Protein AF-A0A2Z3LAQ1-F1 (afdb_monomer_lite)

pLDDT: mean 82.02, std 12.08, range [29.17, 94.56]

Radius of gyration: 16.01 Å; chains: 1; bounding box: 35×38×46 Å

Structure (mmCIF, N/CA/C/O backbone):
data_AF-A0A2Z3LAQ1-F1
#
_entry.id   AF-A0A2Z3LAQ1-F1
#
loop_
_atom_site.group_PDB
_atom_site.id
_atom_site.type_symbol
_atom_site.label_atom_id
_atom_site.label_alt_id
_atom_site.label_comp_id
_atom_site.label_asym_id
_atom_site.label_entity_id
_atom_site.label_seq_id
_atom_site.pdbx_PDB_ins_code
_atom_site.Cartn_x
_atom_site.Cartn_y
_atom_site.Cartn_z
_atom_site.occupancy
_atom_site.B_iso_or_equiv
_atom_site.auth_seq_id
_atom_site.auth_comp_id
_atom_site.auth_asym_id
_atom_site.auth_atom_id
_atom_site.pdbx_PDB_model_num
ATOM 1 N N . MET A 1 1 ? -3.540 -11.708 -22.665 1.00 59.22 1 MET A N 1
ATOM 2 C CA . MET A 1 1 ? -2.184 -11.134 -22.476 1.00 59.22 1 MET A CA 1
ATOM 3 C C . MET A 1 1 ? -1.081 -12.199 -22.355 1.00 59.22 1 MET A C 1
ATOM 5 O O . MET A 1 1 ? 0.005 -11.948 -22.848 1.00 59.22 1 MET A O 1
ATOM 9 N N . LEU A 1 2 ? -1.331 -13.393 -21.790 1.00 70.56 2 LEU A N 1
ATOM 10 C CA . LEU A 1 2 ? -0.332 -14.487 -21.727 1.00 70.56 2 LEU A CA 1
ATOM 11 C C . LEU A 1 2 ? -0.271 -15.371 -22.988 1.00 70.56 2 LEU A C 1
ATOM 13 O O . LEU A 1 2 ? 0.769 -15.941 -23.303 1.00 70.56 2 LEU A O 1
ATOM 17 N N . GLN A 1 3 ? -1.357 -15.439 -23.763 1.00 71.00 3 GLN A N 1
ATOM 18 C CA . GLN A 1 3 ? -1.390 -16.192 -25.025 1.00 71.00 3 GLN A CA 1
ATOM 19 C C . GLN A 1 3 ? -0.414 -15.646 -26.080 1.00 71.00 3 GLN A C 1
ATOM 21 O O . GLN A 1 3 ? 0.126 -16.420 -26.862 1.00 71.00 3 GLN A O 1
ATOM 26 N N . SER A 1 4 ? -0.118 -14.339 -26.076 1.00 79.81 4 SER A N 1
ATOM 27 C CA . SER A 1 4 ? 0.913 -13.756 -26.951 1.00 79.81 4 SER A CA 1
ATOM 28 C C . SER A 1 4 ? 2.334 -14.197 -26.581 1.00 79.81 4 SER A C 1
ATOM 30 O O . SER A 1 4 ? 3.253 -14.040 -27.379 1.00 79.81 4 SER A O 1
ATOM 32 N N . TRP A 1 5 ? 2.505 -14.791 -25.399 1.00 80.62 5 TRP A N 1
ATOM 33 C CA . TRP A 1 5 ? 3.737 -15.424 -24.933 1.00 80.62 5 TRP A CA 1
ATOM 34 C C . TRP A 1 5 ? 3.700 -16.948 -25.140 1.00 80.62 5 TRP A C 1
ATOM 36 O O . TRP A 1 5 ? 4.580 -17.652 -24.658 1.00 80.62 5 TRP A O 1
ATOM 46 N N . HIS A 1 6 ? 2.698 -17.460 -25.869 1.00 84.12 6 HIS A N 1
ATOM 47 C CA . HIS A 1 6 ? 2.484 -18.884 -26.161 1.00 84.12 6 HIS A CA 1
ATOM 48 C C . HIS A 1 6 ? 2.323 -19.770 -24.915 1.00 84.12 6 HIS A C 1
ATOM 50 O O . HIS A 1 6 ? 2.555 -20.978 -24.966 1.00 84.12 6 HIS A O 1
ATOM 56 N N . LEU A 1 7 ? 1.890 -19.185 -23.796 1.00 80.75 7 LEU A N 1
ATOM 57 C CA . LEU A 1 7 ? 1.583 -19.922 -22.575 1.00 80.75 7 LEU A CA 1
ATOM 58 C C . LEU A 1 7 ? 0.147 -20.457 -22.633 1.00 80.75 7 LEU A C 1
ATOM 60 O O . LEU A 1 7 ? -0.808 -19.694 -22.793 1.00 80.75 7 LEU A O 1
ATOM 64 N N . ALA A 1 8 ? -0.004 -21.775 -22.483 1.00 83.88 8 ALA A N 1
ATOM 65 C CA . ALA A 1 8 ? -1.293 -22.462 -22.435 1.00 83.88 8 ALA A CA 1
ATOM 66 C C . ALA A 1 8 ? -1.890 -22.408 -21.017 1.00 83.88 8 ALA A C 1
ATOM 68 O O . ALA A 1 8 ? -1.972 -23.420 -20.326 1.00 83.88 8 ALA A O 1
ATOM 69 N N . VAL A 1 9 ? -2.261 -21.203 -20.580 1.00 81.50 9 VAL A N 1
ATOM 70 C CA . VAL A 1 9 ? -2.845 -20.932 -19.257 1.00 81.50 9 VAL A CA 1
ATOM 71 C C . VAL A 1 9 ? -4.185 -20.226 -19.455 1.00 81.50 9 VAL A C 1
ATOM 73 O O . VAL A 1 9 ? -4.278 -19.299 -20.266 1.00 81.50 9 VAL A O 1
ATOM 76 N N . ASN A 1 10 ? -5.224 -20.679 -18.756 1.00 81.81 10 ASN A N 1
ATOM 77 C CA . ASN A 1 10 ? -6.537 -20.031 -18.737 1.00 81.81 10 ASN A CA 1
ATOM 78 C C . ASN A 1 10 ? -6.646 -19.034 -17.565 1.00 81.81 10 ASN A C 1
ATOM 80 O O . ASN A 1 10 ? -5.800 -19.018 -16.676 1.00 81.81 10 ASN A O 1
ATOM 84 N N . GLU A 1 11 ? -7.669 -18.179 -17.565 1.00 76.06 11 GLU A N 1
ATOM 85 C CA . GLU A 1 11 ? -7.833 -17.146 -16.527 1.00 76.06 11 GLU A CA 1
ATOM 86 C C . GLU A 1 11 ? -8.037 -17.727 -15.120 1.00 76.06 11 GLU A C 1
ATOM 88 O O . GLU A 1 11 ? -7.520 -17.175 -14.154 1.00 76.06 11 GLU A O 1
ATOM 93 N N . GLU A 1 12 ? -8.699 -18.881 -15.002 1.00 79.25 12 GLU A N 1
ATOM 94 C CA . GLU A 1 12 ? -8.941 -19.571 -13.725 1.00 79.25 12 GLU A CA 1
ATOM 95 C C . GLU A 1 12 ? -7.648 -20.070 -13.061 1.00 79.25 12 GLU A C 1
ATOM 97 O O . GLU A 1 12 ? -7.594 -20.269 -11.849 1.00 79.25 12 GLU A O 1
ATOM 102 N N . GLN A 1 13 ? -6.590 -20.266 -13.849 1.00 79.81 13 GLN A N 1
ATOM 103 C CA . GLN A 1 13 ? -5.271 -20.685 -13.378 1.00 79.81 13 GLN A CA 1
ATOM 104 C C . GLN A 1 13 ? -4.387 -19.507 -12.945 1.00 79.81 13 GLN A C 1
ATOM 106 O O . GLN A 1 13 ? -3.284 -19.726 -12.441 1.00 79.81 13 GLN A O 1
ATOM 111 N N . ILE A 1 14 ? -4.837 -18.263 -13.134 1.00 77.88 14 ILE A N 1
ATOM 112 C CA . ILE A 1 14 ? -4.074 -17.059 -12.800 1.00 77.88 14 ILE A CA 1
ATOM 113 C C . ILE A 1 14 ? -4.570 -16.515 -11.463 1.00 77.88 14 ILE A C 1
ATOM 115 O O . ILE A 1 14 ? -5.594 -15.840 -11.379 1.00 77.88 14 ILE A O 1
ATOM 119 N N . ILE A 1 15 ? -3.799 -16.758 -10.406 1.00 79.06 15 ILE A N 1
ATOM 120 C CA . ILE A 1 15 ? -4.035 -16.139 -9.100 1.00 79.06 15 ILE A CA 1
ATOM 121 C C . ILE A 1 15 ? -3.155 -14.897 -8.999 1.00 79.06 15 ILE A C 1
ATOM 123 O O . ILE A 1 15 ? -1.930 -14.985 -9.063 1.00 79.06 15 ILE A O 1
ATOM 127 N N . THR A 1 16 ? -3.779 -13.733 -8.828 1.00 77.06 16 THR A N 1
ATOM 128 C CA . THR A 1 16 ? -3.071 -12.458 -8.678 1.00 77.06 16 THR A CA 1
ATOM 129 C C . THR A 1 16 ? -3.181 -11.949 -7.249 1.00 77.06 16 THR A C 1
ATOM 131 O O . THR A 1 16 ? -4.110 -12.278 -6.511 1.00 77.06 16 THR A O 1
ATOM 134 N N . ALA A 1 17 ? -2.266 -11.073 -6.848 1.00 77.56 17 ALA A N 1
ATOM 135 C CA . ALA A 1 17 ? -2.414 -10.385 -5.573 1.00 77.56 17 ALA A CA 1
ATOM 136 C C . ALA A 1 17 ? -3.687 -9.523 -5.526 1.00 77.56 17 ALA A C 1
ATOM 138 O O . ALA A 1 17 ? -4.295 -9.394 -4.469 1.00 77.56 17 ALA A O 1
ATOM 139 N N . GLY A 1 18 ? -4.142 -8.997 -6.670 1.00 76.81 18 GLY A N 1
ATOM 140 C CA . GLY A 1 18 ? -5.422 -8.295 -6.776 1.00 76.81 18 GLY A CA 1
ATOM 141 C C . GLY A 1 18 ? -6.616 -9.195 -6.444 1.00 76.81 18 GLY A C 1
ATOM 142 O O . GLY A 1 18 ? -7.463 -8.804 -5.643 1.00 76.81 18 GLY A O 1
ATOM 143 N N . SER A 1 19 ? -6.654 -10.424 -6.976 1.00 77.75 19 SER A N 1
ATOM 144 C CA . SER A 1 19 ? -7.738 -11.376 -6.687 1.00 77.75 19 SER A CA 1
ATOM 145 C C . SER A 1 19 ? -7.716 -11.850 -5.232 1.00 77.75 19 SER A C 1
ATOM 147 O O . SER A 1 19 ? -8.768 -11.976 -4.606 1.00 77.75 19 SER A O 1
ATOM 149 N N . VAL A 1 20 ? -6.526 -12.052 -4.656 1.00 82.31 20 VAL A N 1
ATOM 150 C CA . VAL A 1 20 ? -6.385 -12.354 -3.222 1.00 82.31 20 VAL A CA 1
ATOM 151 C C . VAL A 1 20 ? -6.845 -11.167 -2.370 1.00 82.31 20 VAL A C 1
ATOM 153 O O . VAL A 1 20 ? -7.591 -11.364 -1.410 1.00 82.31 20 VAL A O 1
ATOM 156 N N . ALA A 1 21 ? -6.476 -9.935 -2.737 1.00 82.12 21 ALA A N 1
ATOM 157 C CA . ALA A 1 21 ? -6.895 -8.736 -2.020 1.00 82.12 21 ALA A CA 1
ATOM 158 C C . ALA A 1 21 ? -8.419 -8.572 -2.022 1.00 82.12 21 ALA A C 1
ATOM 160 O O . ALA A 1 21 ? -9.018 -8.371 -0.966 1.00 82.12 21 ALA A O 1
ATOM 161 N N . 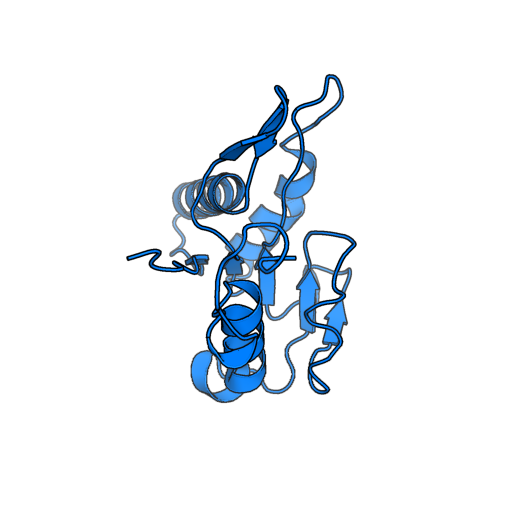ALA A 1 22 ? -9.050 -8.731 -3.188 1.00 80.75 22 ALA A N 1
ATOM 162 C CA . ALA A 1 22 ? -10.501 -8.694 -3.331 1.00 80.75 22 ALA A CA 1
ATOM 163 C C . ALA A 1 22 ? -11.182 -9.759 -2.455 1.00 80.75 22 ALA A C 1
ATOM 165 O O . ALA A 1 22 ? -12.122 -9.450 -1.723 1.00 80.75 22 ALA A O 1
ATOM 166 N N . HIS A 1 23 ? -10.663 -10.992 -2.443 1.00 83.50 23 HIS A N 1
ATOM 167 C CA . HIS A 1 23 ? -11.183 -12.055 -1.583 1.00 83.50 23 HIS A CA 1
ATOM 168 C C . HIS A 1 23 ? -11.066 -11.711 -0.089 1.00 83.50 23 HIS A C 1
ATOM 170 O O . HIS A 1 23 ? -11.994 -11.968 0.680 1.00 83.50 23 HIS A O 1
ATOM 176 N N . MET A 1 24 ? -9.953 -11.114 0.346 1.00 85.88 24 MET A N 1
ATOM 177 C CA . MET A 1 24 ? -9.788 -10.676 1.737 1.00 85.88 24 MET A CA 1
ATOM 178 C C . MET A 1 24 ? -10.750 -9.546 2.106 1.00 85.88 24 MET A C 1
ATOM 180 O O . MET A 1 24 ? -11.321 -9.566 3.192 1.00 85.88 24 MET A O 1
ATOM 184 N N . ILE A 1 25 ? -10.979 -8.601 1.194 1.00 84.94 25 ILE A N 1
ATOM 185 C CA . ILE A 1 25 ? -11.935 -7.507 1.378 1.00 84.94 25 ILE A CA 1
ATOM 186 C C . ILE A 1 25 ? -13.365 -8.044 1.514 1.00 84.94 25 ILE A C 1
ATOM 188 O O . ILE A 1 25 ? -14.063 -7.670 2.448 1.00 84.94 25 ILE A O 1
ATOM 192 N N . VAL A 1 26 ? -13.794 -8.965 0.645 1.00 84.88 26 VAL A N 1
ATOM 193 C CA . VAL A 1 26 ? -15.125 -9.597 0.748 1.00 84.88 26 VAL A CA 1
ATOM 194 C C . VAL A 1 26 ? -15.280 -10.358 2.073 1.00 84.88 26 VAL A C 1
ATOM 196 O O . VAL A 1 26 ? -16.358 -10.380 2.665 1.00 84.88 26 VAL A O 1
ATOM 199 N N . ASN A 1 27 ? -14.192 -10.936 2.589 1.00 86.19 27 ASN A N 1
ATOM 200 C CA . ASN A 1 27 ? -14.163 -11.642 3.871 1.00 86.19 27 ASN A CA 1
ATOM 201 C C . ASN A 1 27 ? -13.792 -10.753 5.072 1.00 86.19 27 ASN A C 1
ATOM 203 O O . ASN A 1 27 ? -13.539 -11.276 6.162 1.00 86.19 27 ASN A O 1
ATOM 207 N N . SER A 1 28 ? -13.791 -9.425 4.924 1.00 86.25 28 SER A N 1
ATOM 208 C CA . SER A 1 28 ? -13.362 -8.489 5.973 1.00 86.25 28 SER A CA 1
ATOM 209 C C . SER A 1 28 ? -14.145 -8.639 7.277 1.00 86.25 28 SER A C 1
ATOM 211 O O . SER A 1 28 ? -13.594 -8.427 8.354 1.00 86.25 28 SER A O 1
ATOM 213 N N . ALA A 1 29 ? -15.417 -9.043 7.208 1.00 85.75 29 ALA A N 1
ATOM 214 C CA . ALA A 1 29 ? -16.234 -9.278 8.395 1.00 85.75 29 ALA A CA 1
ATOM 215 C C . ALA A 1 29 ? -15.669 -10.419 9.257 1.00 85.75 29 ALA A C 1
ATOM 217 O O . ALA A 1 29 ? -15.660 -10.317 10.479 1.00 85.75 29 ALA A O 1
ATOM 218 N N . ASN A 1 30 ? -15.151 -11.473 8.623 1.00 85.75 30 ASN A N 1
ATOM 219 C CA . ASN A 1 30 ? -14.557 -12.617 9.312 1.00 85.75 30 ASN A CA 1
ATOM 220 C C . ASN A 1 30 ? -13.108 -12.342 9.732 1.00 85.75 30 ASN A C 1
ATOM 222 O O . ASN A 1 30 ? -12.686 -12.783 10.795 1.00 85.75 30 ASN A O 1
ATOM 226 N N . LEU A 1 31 ? -12.347 -11.624 8.899 1.00 82.75 31 LEU A N 1
ATOM 227 C CA . LEU A 1 31 ? -10.925 -11.358 9.136 1.00 82.75 31 LEU A CA 1
ATOM 228 C C . LEU A 1 31 ? -10.691 -10.220 10.137 1.00 82.75 31 LEU A C 1
ATOM 230 O O . LEU A 1 31 ? -9.778 -10.294 10.955 1.00 82.75 31 LEU A O 1
ATOM 234 N N . TRP A 1 32 ? -11.514 -9.174 10.068 1.00 82.00 32 TRP A N 1
ATOM 235 C CA . TRP A 1 32 ? -11.305 -7.914 10.787 1.00 82.00 32 TRP A CA 1
ATOM 236 C C . TRP A 1 32 ? -12.551 -7.407 11.523 1.00 82.00 32 TRP A C 1
ATOM 238 O O . TRP A 1 32 ? -12.500 -6.348 12.141 1.00 82.00 32 TRP A O 1
ATOM 248 N N . GLY A 1 33 ? -13.679 -8.124 11.476 1.00 83.81 33 GLY A N 1
ATOM 249 C CA . GLY A 1 33 ? -14.917 -7.696 12.137 1.00 83.81 33 GLY A CA 1
ATOM 250 C C . GLY A 1 33 ? -15.634 -6.526 11.453 1.00 83.81 33 GLY A C 1
ATOM 251 O O . GLY A 1 33 ? -16.589 -5.992 12.013 1.00 83.81 33 GLY A O 1
ATOM 252 N N . VAL A 1 34 ? -15.207 -6.123 10.250 1.00 82.88 34 VAL A N 1
ATOM 253 C CA . VAL A 1 34 ? -15.777 -4.983 9.514 1.00 82.88 34 VAL A CA 1
ATOM 254 C C . VAL A 1 34 ? -16.656 -5.484 8.378 1.00 82.88 34 VAL A C 1
ATOM 256 O O . VAL A 1 34 ? -16.170 -6.100 7.431 1.00 82.88 34 VAL A O 1
ATOM 259 N N . ARG A 1 35 ? -17.961 -5.211 8.451 1.00 79.81 35 ARG A N 1
ATOM 260 C CA . ARG A 1 35 ? -18.918 -5.548 7.391 1.00 79.81 35 ARG A CA 1
ATOM 261 C C . ARG A 1 35 ? -19.067 -4.349 6.453 1.00 79.81 35 ARG A C 1
ATOM 263 O O . ARG A 1 35 ? -19.552 -3.315 6.896 1.00 79.81 35 ARG A O 1
ATOM 270 N N . TYR A 1 36 ? -18.682 -4.524 5.187 1.00 83.25 36 TYR A N 1
ATOM 271 C CA . TYR A 1 36 ? -18.604 -3.467 4.166 1.00 83.25 36 TYR A CA 1
ATOM 272 C C . TYR A 1 36 ? -17.574 -2.381 4.537 1.00 83.25 36 TYR A C 1
ATOM 274 O O . TYR A 1 36 ? -17.946 -1.314 5.019 1.00 83.25 36 TYR A O 1
ATOM 282 N N . PRO A 1 37 ? -16.269 -2.651 4.377 1.00 87.44 37 PRO A N 1
ATOM 283 C CA . PRO A 1 37 ? -15.231 -1.708 4.772 1.00 87.44 37 PRO A CA 1
ATOM 284 C C . PRO A 1 37 ? -15.198 -0.492 3.837 1.00 87.44 37 PRO A C 1
ATOM 286 O O . PRO A 1 37 ? -15.276 -0.641 2.615 1.00 87.44 37 PRO A O 1
ATOM 289 N N . PHE A 1 38 ? -15.012 0.704 4.401 1.00 90.62 38 PHE A N 1
ATOM 290 C CA . PHE A 1 38 ? -14.563 1.870 3.643 1.00 90.62 38 PHE A CA 1
ATOM 291 C C . PHE A 1 38 ? -13.069 1.741 3.350 1.00 90.62 38 PHE A C 1
ATOM 293 O O . PHE A 1 38 ? -12.230 1.781 4.250 1.00 90.62 38 PHE A O 1
ATOM 300 N N . ILE A 1 39 ? -12.724 1.609 2.079 1.00 89.69 39 ILE A N 1
ATOM 301 C CA . ILE A 1 39 ? -11.361 1.381 1.619 1.00 89.69 39 ILE A CA 1
ATOM 302 C C . ILE A 1 39 ? -10.777 2.691 1.124 1.00 89.69 39 ILE A C 1
ATOM 304 O O . ILE A 1 39 ? -11.275 3.290 0.169 1.00 89.69 39 ILE A O 1
ATOM 308 N N . TYR A 1 40 ? -9.693 3.119 1.761 1.00 91.12 40 TYR A N 1
ATOM 309 C CA . TYR A 1 40 ? -8.816 4.108 1.163 1.00 91.12 40 TYR A CA 1
ATOM 310 C C . TYR A 1 40 ? -7.900 3.397 0.181 1.00 91.12 40 TYR A C 1
ATOM 312 O O . TYR A 1 40 ? -7.129 2.522 0.576 1.00 91.12 40 TYR A O 1
ATOM 320 N N . HIS A 1 41 ? -7.982 3.757 -1.092 1.00 87.38 41 HIS A N 1
ATOM 321 C CA . HIS A 1 41 ? -7.125 3.191 -2.123 1.00 87.38 41 HIS A CA 1
ATOM 322 C C . HIS A 1 41 ? -6.064 4.205 -2.524 1.00 87.38 41 HIS A C 1
ATOM 324 O O . HIS A 1 41 ? -6.365 5.336 -2.897 1.00 87.38 41 HIS A O 1
ATOM 330 N N . LEU A 1 42 ? -4.806 3.797 -2.403 1.00 78.62 42 LEU A N 1
ATOM 331 C CA . LEU A 1 42 ? -3.668 4.619 -2.779 1.00 78.62 42 LEU A CA 1
ATOM 332 C C . LEU A 1 42 ? -3.344 4.353 -4.266 1.00 78.62 42 LEU A C 1
ATOM 334 O O . LEU A 1 42 ? -2.376 3.647 -4.522 1.00 78.62 42 LEU A O 1
ATOM 338 N N . LEU A 1 43 ? -4.202 4.815 -5.201 1.00 69.44 43 LEU A N 1
ATOM 339 C CA . LEU A 1 43 ? -4.003 5.059 -6.659 1.00 69.44 43 LEU A CA 1
ATOM 340 C C . LEU A 1 43 ? -5.358 5.293 -7.387 1.00 69.44 43 LEU A C 1
ATOM 342 O O . LEU A 1 43 ? -6.413 5.145 -6.786 1.00 69.44 43 LEU A O 1
ATOM 346 N N . GLU A 1 44 ? -5.340 5.679 -8.675 1.00 53.25 44 GLU A N 1
ATOM 347 C CA . GLU A 1 44 ? -6.551 5.962 -9.483 1.00 53.25 44 GLU A CA 1
ATOM 348 C C . GLU A 1 44 ? -7.146 4.742 -10.220 1.00 53.25 44 GLU A C 1
ATOM 350 O O . GLU A 1 44 ? -8.326 4.770 -10.569 1.00 53.25 44 GLU A O 1
ATOM 355 N N . ASP A 1 45 ? -6.383 3.665 -10.457 1.00 57.88 45 ASP A N 1
ATOM 356 C CA . ASP A 1 45 ? -6.870 2.523 -11.249 1.00 57.88 45 ASP A CA 1
ATOM 357 C C . ASP A 1 45 ? -7.343 1.359 -10.355 1.00 57.88 45 ASP A C 1
ATOM 359 O O . ASP A 1 45 ? -6.559 0.559 -9.840 1.00 57.88 45 ASP A O 1
ATOM 363 N N . ILE A 1 46 ? -8.659 1.313 -10.143 1.00 58.19 46 ILE A N 1
ATOM 364 C CA . ILE A 1 46 ? -9.398 0.352 -9.302 1.00 58.19 46 ILE A CA 1
ATOM 365 C C . ILE A 1 46 ? -10.128 -0.716 -10.117 1.00 58.19 46 ILE A C 1
ATOM 367 O O . ILE A 1 46 ? -10.941 -1.453 -9.558 1.00 58.19 46 ILE A O 1
ATOM 371 N N . ASN A 1 47 ? -9.898 -0.796 -11.430 1.00 57.28 47 ASN A N 1
ATOM 372 C CA . ASN A 1 47 ? -10.762 -1.569 -12.327 1.00 57.28 47 ASN A CA 1
ATOM 373 C C . ASN A 1 47 ? -10.908 -3.050 -11.919 1.00 57.28 47 ASN A C 1
ATOM 375 O O . ASN A 1 47 ? -11.972 -3.623 -12.106 1.00 57.28 47 ASN A O 1
ATOM 379 N N . TYR A 1 48 ? -9.903 -3.649 -11.270 1.00 61.28 48 TYR A N 1
ATOM 380 C CA . TYR A 1 48 ? -9.953 -5.039 -10.787 1.00 61.28 48 TYR A CA 1
ATOM 381 C C . TYR A 1 48 ? -10.680 -5.234 -9.438 1.00 61.28 48 TYR A C 1
ATOM 383 O O . TYR A 1 48 ? -10.937 -6.367 -9.039 1.00 61.28 48 TYR A O 1
ATOM 391 N N . LEU A 1 49 ? -10.979 -4.156 -8.704 1.00 60.38 49 LEU A N 1
ATOM 392 C CA . LEU A 1 49 ? -11.760 -4.180 -7.455 1.00 60.38 49 LEU A CA 1
ATOM 393 C C . LEU A 1 49 ? -13.232 -3.844 -7.695 1.00 60.38 49 LEU A C 1
ATOM 395 O O . LEU A 1 49 ? -14.077 -4.198 -6.879 1.00 60.38 49 LEU A O 1
ATOM 399 N N . MET A 1 50 ? -13.535 -3.145 -8.790 1.00 53.97 50 MET A N 1
ATOM 400 C CA . MET A 1 50 ? -14.882 -2.656 -9.097 1.00 53.97 50 MET A CA 1
ATOM 401 C C . MET A 1 50 ? -15.893 -3.771 -9.383 1.00 53.97 50 MET A C 1
ATOM 403 O O . MET A 1 50 ? -17.088 -3.557 -9.204 1.00 53.97 50 MET A O 1
ATOM 407 N N . ASP A 1 51 ? -15.425 -4.964 -9.754 1.00 55.47 51 ASP A N 1
ATOM 408 C CA . ASP A 1 51 ? -16.290 -6.127 -9.984 1.00 55.47 51 ASP A CA 1
ATOM 409 C C . ASP A 1 51 ? -16.781 -6.781 -8.677 1.00 55.47 51 ASP A C 1
ATOM 411 O O . ASP A 1 51 ? -17.652 -7.651 -8.694 1.00 55.47 51 ASP A O 1
ATOM 415 N N . ALA A 1 52 ? -16.257 -6.366 -7.517 1.00 59.47 52 ALA A N 1
ATOM 416 C CA . ALA A 1 52 ? -16.735 -6.830 -6.223 1.00 59.47 52 ALA A CA 1
ATOM 417 C C . ALA A 1 52 ? -17.862 -5.915 -5.711 1.00 59.47 52 ALA A C 1
ATOM 419 O O . ALA A 1 52 ? -17.610 -4.837 -5.174 1.00 59.47 52 ALA A O 1
ATOM 420 N N . GLU A 1 53 ? -19.114 -6.381 -5.800 1.00 59.00 53 GLU A N 1
ATOM 421 C CA . GLU A 1 53 ? -20.355 -5.664 -5.427 1.00 59.00 53 GLU A CA 1
ATOM 422 C C . GLU A 1 53 ? -20.438 -5.165 -3.958 1.00 59.00 53 GLU A C 1
ATOM 424 O O . GLU A 1 53 ? -21.459 -4.624 -3.536 1.00 59.00 53 GLU A O 1
ATOM 429 N N . GLN A 1 54 ? -19.393 -5.342 -3.144 1.00 68.31 54 GLN A N 1
ATOM 430 C CA . GLN A 1 54 ? -19.384 -5.064 -1.701 1.00 68.31 54 GLN A CA 1
ATOM 431 C C . GLN A 1 54 ? -18.247 -4.134 -1.245 1.00 68.31 54 GLN A C 1
ATOM 433 O O . GLN A 1 54 ? -17.937 -4.082 -0.053 1.00 68.31 54 GLN A O 1
ATOM 438 N N . ILE A 1 55 ? -17.625 -3.394 -2.167 1.00 75.06 55 ILE A N 1
ATOM 439 C CA . ILE A 1 55 ? -16.514 -2.485 -1.859 1.00 75.06 55 ILE A CA 1
ATOM 440 C C . ILE A 1 55 ? -16.986 -1.027 -1.831 1.00 75.06 55 ILE A C 1
ATOM 442 O O . ILE A 1 55 ? -17.544 -0.526 -2.804 1.00 75.06 55 ILE A O 1
ATOM 446 N N . MET A 1 56 ? -16.718 -0.320 -0.727 1.00 85.44 56 MET A N 1
ATOM 447 C CA . MET A 1 56 ? -16.932 1.127 -0.625 1.00 85.44 56 MET A CA 1
ATOM 448 C C . MET A 1 56 ? -15.590 1.847 -0.646 1.00 85.44 56 MET A C 1
ATOM 450 O O . MET A 1 56 ? -14.777 1.659 0.251 1.00 85.44 56 MET A O 1
ATOM 454 N N . LEU A 1 57 ? -15.353 2.701 -1.638 1.00 86.56 57 LEU A N 1
ATOM 455 C CA . LEU A 1 57 ? -14.127 3.495 -1.711 1.00 86.56 57 LEU A CA 1
ATOM 456 C C . LEU A 1 57 ? -14.289 4.839 -0.995 1.00 86.56 57 LEU A C 1
ATOM 458 O O . LEU A 1 57 ? -15.355 5.456 -1.016 1.00 86.56 57 LEU A O 1
ATOM 462 N N . THR A 1 58 ? -13.214 5.316 -0.375 1.00 89.12 58 THR A N 1
ATOM 463 C CA . THR A 1 58 ? -13.135 6.643 0.240 1.00 89.12 58 THR A CA 1
ATOM 464 C C . THR A 1 58 ? -11.821 7.323 -0.120 1.00 89.12 58 THR A C 1
ATOM 466 O O . THR A 1 58 ? -10.757 6.718 -0.085 1.00 89.12 58 THR A O 1
ATOM 469 N N . THR A 1 59 ? -11.882 8.623 -0.397 1.00 88.00 59 THR A N 1
ATOM 470 C CA . THR A 1 59 ? -10.701 9.492 -0.533 1.00 88.00 59 THR A CA 1
ATOM 471 C C . THR A 1 59 ? -10.304 10.146 0.792 1.00 88.00 59 THR A C 1
ATOM 473 O O . THR A 1 59 ? -9.368 10.939 0.850 1.00 88.00 59 THR A O 1
ATOM 476 N N . ASN A 1 60 ? -11.014 9.837 1.882 1.00 92.06 60 ASN A N 1
ATOM 477 C CA . ASN A 1 60 ? -10.736 10.344 3.219 1.00 92.06 60 ASN A CA 1
ATOM 478 C C . ASN A 1 60 ? -10.186 9.222 4.107 1.00 92.06 60 ASN A C 1
ATOM 480 O O . ASN A 1 60 ? -10.943 8.358 4.560 1.00 92.06 60 ASN A O 1
ATOM 484 N N . ILE A 1 61 ? -8.884 9.278 4.399 1.00 93.19 61 ILE A N 1
ATOM 485 C CA . ILE A 1 61 ? -8.182 8.283 5.224 1.00 93.19 61 ILE A CA 1
ATOM 486 C C . ILE A 1 61 ? -8.724 8.216 6.658 1.00 93.19 61 ILE A C 1
ATOM 488 O O . ILE A 1 61 ? -8.660 7.170 7.295 1.00 93.19 61 ILE A O 1
ATOM 492 N N . HIS A 1 62 ? -9.339 9.285 7.172 1.00 93.31 62 HIS A N 1
ATOM 493 C CA . HIS A 1 62 ? -9.953 9.295 8.504 1.00 93.31 62 HIS A CA 1
ATOM 494 C C . HIS A 1 62 ? -11.292 8.552 8.563 1.00 93.31 62 HIS A C 1
ATOM 496 O O . HIS A 1 62 ? -11.755 8.230 9.653 1.00 93.31 62 HIS A O 1
ATOM 502 N N . LYS A 1 63 ? -11.911 8.273 7.410 1.00 93.38 63 LYS A N 1
ATOM 503 C CA . LYS A 1 63 ? -13.128 7.454 7.304 1.00 93.38 63 LYS A CA 1
ATOM 504 C C . LYS A 1 63 ? -12.841 6.007 6.913 1.00 93.38 63 LYS A C 1
ATOM 506 O O . LYS A 1 63 ? -13.770 5.217 6.860 1.00 93.38 63 LYS A O 1
ATOM 511 N N . ALA A 1 64 ? -11.590 5.685 6.598 1.00 93.50 64 ALA A N 1
ATOM 512 C CA . ALA A 1 64 ? -11.226 4.366 6.118 1.00 93.50 64 ALA A CA 1
ATOM 513 C C . ALA A 1 64 ? -11.176 3.345 7.258 1.00 93.50 64 ALA A C 1
ATOM 515 O O . ALA A 1 64 ? -10.672 3.654 8.347 1.00 93.50 64 ALA A O 1
ATOM 516 N N . ASP A 1 65 ? -11.660 2.148 6.946 1.00 91.81 65 ASP A N 1
ATOM 517 C CA . ASP A 1 65 ? -11.540 0.919 7.728 1.00 91.81 65 ASP A CA 1
ATOM 518 C C . ASP A 1 65 ? -10.387 0.043 7.226 1.00 91.81 65 ASP A C 1
ATOM 520 O O . ASP A 1 65 ? -9.893 -0.801 7.965 1.00 91.81 65 ASP A O 1
ATOM 524 N N . LEU A 1 66 ? -9.954 0.239 5.976 1.00 90.69 66 LEU A N 1
ATOM 525 C CA . LEU A 1 66 ? -8.830 -0.464 5.364 1.00 90.69 66 LEU A CA 1
ATOM 526 C C . LEU A 1 66 ? -8.057 0.480 4.437 1.00 90.69 66 LEU A C 1
ATOM 528 O O . LE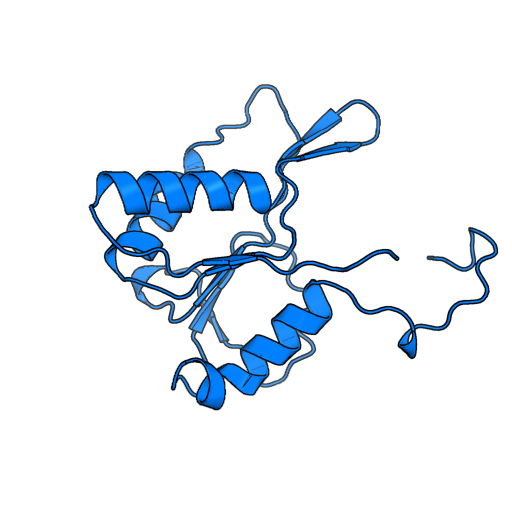U A 1 66 ? -8.654 1.282 3.717 1.00 90.69 66 LEU A O 1
ATOM 532 N N . LEU A 1 67 ? -6.729 0.367 4.435 1.00 90.94 67 LEU A N 1
ATOM 533 C CA . LEU A 1 67 ? -5.858 0.999 3.447 1.00 90.94 67 LEU A CA 1
ATOM 534 C C . LEU A 1 67 ? -5.399 -0.060 2.445 1.00 90.94 67 LEU A C 1
ATOM 536 O O . LEU A 1 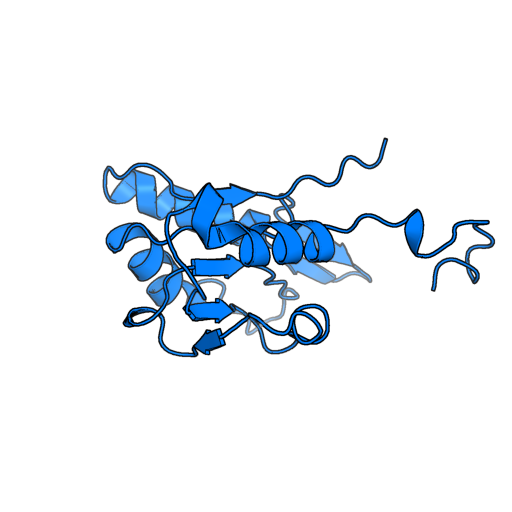67 ? -4.697 -1.004 2.803 1.00 90.94 67 LEU A O 1
ATOM 540 N N . LEU A 1 68 ? -5.778 0.106 1.182 1.00 88.88 68 LEU A N 1
ATOM 541 C CA . LEU A 1 68 ? -5.318 -0.750 0.103 1.00 88.88 68 LEU A CA 1
ATOM 542 C C . LEU A 1 68 ? -4.129 -0.098 -0.601 1.00 88.88 68 LEU A C 1
ATOM 544 O O . LEU A 1 68 ? -4.242 0.962 -1.220 1.00 88.88 68 LEU A O 1
ATOM 548 N N . LEU A 1 69 ? -2.990 -0.770 -0.502 1.00 86.75 69 LEU A N 1
ATOM 549 C CA . LEU A 1 69 ? -1.701 -0.327 -0.990 1.00 86.75 69 LEU A CA 1
ATOM 550 C C . LEU A 1 69 ? -1.345 -1.138 -2.238 1.00 86.75 69 LEU A C 1
ATOM 552 O O . LEU A 1 69 ? -0.708 -2.189 -2.192 1.00 86.75 69 LEU A O 1
ATOM 556 N N . THR A 1 70 ? -1.794 -0.642 -3.384 1.00 77.81 70 THR A N 1
ATOM 557 C CA . THR A 1 70 ? -1.437 -1.192 -4.703 1.00 77.81 70 THR A CA 1
ATOM 558 C C . THR A 1 70 ? -0.591 -0.210 -5.501 1.00 77.81 70 THR A C 1
ATOM 560 O O . THR A 1 70 ? -0.466 -0.337 -6.717 1.00 77.81 70 THR A O 1
ATOM 563 N N . LEU A 1 71 ? -0.043 0.788 -4.803 1.00 74.19 71 LEU A N 1
ATOM 564 C CA . LEU A 1 71 ? 0.755 1.850 -5.376 1.00 74.19 71 LEU A CA 1
ATOM 565 C C . LEU A 1 71 ? 1.974 1.272 -6.085 1.00 74.19 71 LEU A C 1
ATOM 567 O O . LEU A 1 71 ? 2.764 0.520 -5.508 1.00 74.19 71 LEU A O 1
ATOM 571 N N . TYR A 1 72 ? 2.134 1.700 -7.327 1.00 82.38 72 TYR A N 1
ATOM 572 C CA . TYR A 1 72 ? 3.421 1.750 -7.976 1.00 82.38 72 TYR A CA 1
ATOM 573 C C . TYR A 1 72 ? 3.641 3.149 -8.541 1.00 82.38 72 TYR A C 1
ATOM 575 O O . TYR A 1 72 ? 2.702 3.794 -9.009 1.00 82.38 72 TYR A O 1
ATOM 583 N N . CYS A 1 73 ? 4.877 3.628 -8.497 1.00 87.50 73 CYS A N 1
ATOM 584 C CA . CYS A 1 73 ? 5.248 4.885 -9.130 1.00 87.50 73 CYS A CA 1
ATOM 585 C C . CYS A 1 73 ? 6.609 4.756 -9.807 1.00 87.50 73 CYS A C 1
ATOM 587 O O . CYS A 1 73 ? 7.547 4.164 -9.272 1.00 87.50 73 CYS A O 1
ATOM 589 N N . ASP A 1 74 ? 6.692 5.286 -11.020 1.00 91.38 74 ASP A N 1
ATOM 590 C CA . ASP A 1 74 ? 7.924 5.301 -11.795 1.00 91.38 74 ASP A CA 1
ATOM 591 C C . ASP A 1 74 ? 8.824 6.430 -11.298 1.00 91.38 74 ASP A C 1
ATOM 593 O O . ASP A 1 74 ? 8.361 7.550 -11.078 1.00 91.38 74 ASP A O 1
ATOM 597 N N . GLN A 1 75 ? 10.114 6.144 -11.125 1.00 92.81 75 GLN A N 1
ATOM 598 C CA . GLN A 1 75 ? 11.113 7.145 -10.785 1.00 92.81 75 GLN A CA 1
ATOM 599 C C . GLN A 1 75 ? 11.167 8.197 -11.895 1.00 92.81 75 GLN A C 1
ATOM 601 O O . GLN A 1 75 ? 11.629 7.936 -13.007 1.00 92.81 75 GLN A O 1
ATOM 606 N N . THR A 1 76 ? 10.745 9.410 -11.560 1.00 92.88 76 THR A N 1
ATOM 607 C CA . THR A 1 76 ? 10.878 10.600 -12.403 1.00 92.88 76 THR A CA 1
ATOM 608 C C . THR A 1 76 ? 11.694 11.664 -11.671 1.00 92.88 76 THR A C 1
ATOM 610 O O . THR A 1 76 ? 12.071 11.480 -10.512 1.00 92.88 76 THR A O 1
ATOM 613 N N . ALA A 1 77 ? 12.010 12.767 -12.353 1.00 90.19 77 ALA A N 1
ATOM 614 C CA . ALA A 1 77 ? 12.725 13.887 -11.740 1.00 90.19 77 ALA A CA 1
ATOM 615 C C . ALA A 1 77 ? 11.906 14.576 -10.631 1.00 90.19 77 ALA A C 1
ATOM 617 O O . ALA A 1 77 ? 12.482 15.031 -9.649 1.00 90.19 77 ALA A O 1
ATOM 618 N N . ASP A 1 78 ? 10.578 14.598 -10.773 1.00 91.69 78 ASP A N 1
ATOM 619 C CA . ASP A 1 78 ? 9.661 15.333 -9.892 1.00 91.69 78 ASP A CA 1
ATOM 620 C C . ASP A 1 78 ? 8.937 14.425 -8.880 1.00 91.69 78 ASP A C 1
ATOM 622 O O . ASP A 1 78 ? 8.034 14.869 -8.170 1.00 91.69 78 ASP A O 1
ATOM 626 N N . LEU A 1 79 ? 9.292 13.136 -8.821 1.00 90.00 79 LEU A N 1
ATOM 627 C CA . LEU A 1 79 ? 8.667 12.190 -7.902 1.00 90.00 79 LEU A CA 1
ATOM 628 C C . LEU A 1 79 ? 9.063 12.502 -6.453 1.00 90.00 79 LEU A C 1
ATOM 630 O O . LEU A 1 79 ? 10.189 12.233 -6.034 1.00 90.00 79 LEU A O 1
ATOM 634 N N . ASP A 1 80 ? 8.100 12.972 -5.663 1.00 92.06 80 ASP A N 1
ATOM 635 C CA . ASP A 1 80 ? 8.218 13.010 -4.207 1.00 92.06 80 ASP A CA 1
ATOM 636 C C . ASP A 1 80 ? 7.672 11.714 -3.588 1.00 92.06 80 ASP A C 1
ATOM 638 O O . ASP A 1 80 ? 6.462 11.482 -3.543 1.00 92.06 80 ASP A O 1
ATOM 642 N N . LEU A 1 81 ? 8.567 10.864 -3.081 1.00 89.81 81 LEU A N 1
ATOM 643 C CA . LEU A 1 81 ? 8.210 9.617 -2.393 1.00 89.81 81 LEU A CA 1
ATOM 644 C C . LEU A 1 81 ? 7.570 9.838 -1.012 1.00 89.81 81 LEU A C 1
ATOM 646 O O . LEU A 1 81 ? 7.057 8.889 -0.411 1.00 89.81 81 LEU A O 1
ATOM 650 N N . ASN A 1 82 ? 7.600 11.065 -0.489 1.00 91.94 82 ASN A N 1
ATOM 651 C CA . ASN A 1 82 ? 7.045 11.427 0.814 1.00 91.94 82 ASN A CA 1
ATOM 652 C C . ASN A 1 82 ? 5.640 12.026 0.728 1.00 91.94 82 ASN A C 1
ATOM 654 O O . ASN A 1 82 ? 4.993 12.181 1.761 1.00 91.94 82 ASN A O 1
ATOM 658 N N . GLN A 1 83 ? 5.112 12.272 -0.476 1.00 90.19 83 GLN A N 1
ATOM 659 C CA . GLN A 1 83 ? 3.761 12.823 -0.656 1.00 90.19 83 GLN A CA 1
ATOM 660 C C . 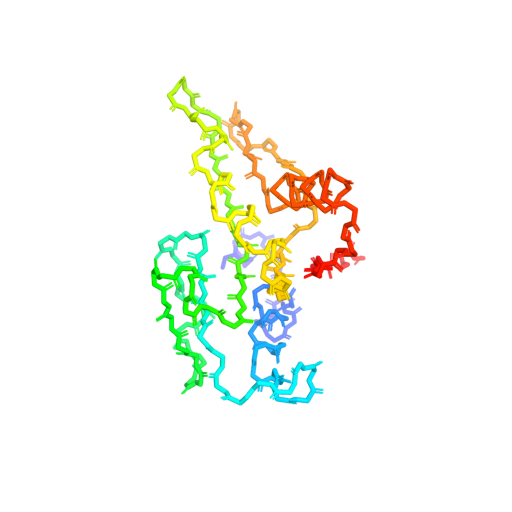GLN A 1 83 ? 2.658 11.973 0.008 1.00 90.19 83 GLN A C 1
ATOM 662 O O . GLN A 1 83 ? 1.591 12.480 0.346 1.00 90.19 83 GLN A O 1
ATOM 667 N N . TRP A 1 84 ? 2.922 10.680 0.228 1.00 90.38 84 TRP A N 1
ATOM 668 C CA . TRP A 1 84 ? 1.996 9.745 0.870 1.00 90.38 84 TRP A CA 1
ATOM 669 C C . TRP A 1 84 ? 2.197 9.596 2.383 1.00 90.38 84 TRP A C 1
ATOM 671 O O . TRP A 1 84 ? 1.365 8.965 3.033 1.00 90.38 84 TRP A O 1
ATOM 681 N N . ASP A 1 85 ? 3.242 10.187 2.970 1.00 91.62 85 ASP A N 1
ATOM 682 C CA . ASP A 1 85 ? 3.536 10.050 4.404 1.00 91.62 85 ASP A CA 1
ATOM 683 C C . ASP A 1 85 ? 2.371 10.435 5.317 1.00 91.62 85 ASP A C 1
ATOM 685 O O . ASP A 1 85 ? 2.103 9.667 6.239 1.00 91.62 85 ASP A O 1
ATOM 689 N N . PRO A 1 86 ? 1.599 11.511 5.058 1.00 92.50 86 PRO A N 1
ATOM 690 C CA . PRO A 1 86 ? 0.442 11.834 5.892 1.00 92.50 86 PRO A CA 1
ATOM 691 C C . PRO A 1 86 ? -0.615 10.719 5.929 1.00 92.50 86 PRO A C 1
ATOM 693 O O . PRO A 1 86 ? -1.252 10.485 6.960 1.00 92.50 86 PRO A O 1
ATOM 696 N N . VAL A 1 87 ? -0.804 10.007 4.813 1.00 92.31 87 VAL A N 1
ATOM 697 C CA . VAL A 1 87 ? -1.745 8.880 4.723 1.00 92.31 87 VAL A CA 1
ATOM 698 C C . VAL A 1 87 ? -1.201 7.677 5.487 1.00 92.31 87 VAL A C 1
ATOM 700 O O . VAL A 1 87 ? -1.934 7.083 6.280 1.00 92.31 87 VAL A O 1
ATOM 703 N N . LEU A 1 88 ? 0.078 7.342 5.287 1.00 90.38 88 LEU A N 1
ATOM 704 C CA . LEU A 1 88 ? 0.727 6.205 5.946 1.00 90.38 88 LEU A CA 1
ATOM 705 C C . LEU A 1 88 ? 0.821 6.411 7.465 1.00 90.38 88 LEU A C 1
ATOM 707 O O . LEU A 1 88 ? 0.482 5.511 8.229 1.00 90.38 88 LEU A O 1
ATOM 711 N N . GLU A 1 89 ? 1.193 7.613 7.909 1.00 91.50 89 GLU A N 1
ATOM 712 C CA . GLU A 1 89 ? 1.213 7.999 9.321 1.00 91.50 89 GLU A CA 1
ATOM 713 C C . GLU A 1 89 ? -0.186 7.884 9.938 1.00 91.50 89 GLU A C 1
ATOM 715 O O . GLU A 1 89 ? -0.354 7.268 10.993 1.00 91.50 89 GLU A O 1
ATOM 720 N N . THR A 1 90 ? -1.216 8.404 9.258 1.00 92.44 90 THR A N 1
ATOM 721 C CA . THR A 1 90 ? -2.600 8.299 9.741 1.00 92.44 90 THR A CA 1
ATOM 722 C C . THR A 1 90 ? -3.041 6.843 9.875 1.00 92.44 90 THR A C 1
ATOM 724 O O . THR A 1 90 ? -3.680 6.492 10.871 1.00 92.44 90 THR A O 1
ATOM 727 N N . ALA A 1 91 ? -2.705 5.990 8.903 1.00 90.75 91 ALA A N 1
ATOM 728 C CA . ALA A 1 91 ? -3.030 4.569 8.947 1.00 90.75 91 ALA A CA 1
ATOM 729 C C . ALA A 1 91 ? -2.359 3.870 10.139 1.00 90.75 91 ALA A C 1
ATOM 731 O O . ALA A 1 91 ? -3.033 3.142 10.872 1.00 90.75 91 ALA A O 1
ATOM 732 N N . SER A 1 92 ? -1.080 4.164 10.395 1.00 88.56 92 SER A N 1
ATOM 733 C CA . SER A 1 92 ? -0.338 3.638 11.545 1.00 88.56 92 SER A CA 1
ATOM 734 C C . SER A 1 92 ? -0.935 4.098 12.879 1.00 88.56 92 SER A C 1
ATOM 736 O O . SER A 1 92 ? -1.246 3.260 13.725 1.00 88.56 92 SER A O 1
ATOM 738 N N . ILE A 1 93 ? -1.190 5.402 13.055 1.00 90.19 93 ILE A N 1
ATOM 739 C CA . ILE A 1 93 ? -1.764 5.967 14.292 1.00 90.19 93 ILE A CA 1
ATOM 740 C C . ILE A 1 93 ? -3.147 5.378 14.590 1.00 90.19 93 ILE A C 1
ATOM 742 O O . ILE A 1 93 ? -3.444 5.009 15.728 1.00 90.19 93 ILE A O 1
ATOM 746 N N . ARG A 1 94 ? -4.009 5.293 13.570 1.00 90.12 94 ARG A N 1
ATOM 747 C CA . ARG A 1 94 ? -5.374 4.761 13.700 1.00 90.12 94 ARG A CA 1
ATOM 748 C C . ARG A 1 94 ? -5.419 3.233 13.736 1.00 90.12 94 ARG A C 1
ATOM 750 O O . ARG A 1 94 ? -6.501 2.687 13.936 1.00 90.12 94 ARG A O 1
ATOM 757 N N . LYS A 1 95 ? -4.279 2.556 13.558 1.00 88.06 95 LYS A N 1
ATOM 758 C CA . LYS A 1 95 ? -4.171 1.096 13.451 1.00 88.06 95 LYS A CA 1
ATOM 759 C C . LYS A 1 95 ? -5.102 0.506 12.387 1.00 88.06 95 LYS A C 1
ATOM 761 O O . LYS A 1 95 ? -5.721 -0.534 12.594 1.00 88.06 95 LYS A O 1
ATOM 766 N N . ILE A 1 96 ? -5.224 1.200 11.257 1.00 89.56 96 ILE A N 1
ATOM 767 C CA . ILE A 1 96 ? -6.015 0.729 10.117 1.00 89.56 96 ILE A CA 1
ATOM 768 C C . ILE A 1 96 ? -5.292 -0.489 9.524 1.00 89.56 96 ILE A C 1
ATOM 770 O O . ILE A 1 96 ? -4.086 -0.391 9.298 1.00 89.56 96 ILE A O 1
ATOM 774 N N . PRO A 1 97 ? -5.979 -1.612 9.254 1.00 89.25 97 PRO A N 1
ATOM 775 C CA . PRO A 1 97 ? -5.433 -2.699 8.451 1.00 89.25 97 PRO A CA 1
ATOM 776 C C . PRO A 1 97 ? -4.951 -2.209 7.080 1.00 89.25 97 PRO A C 1
ATOM 778 O O . PRO A 1 97 ? -5.678 -1.523 6.358 1.00 89.25 97 PRO A O 1
ATOM 781 N N . ILE A 1 98 ? -3.729 -2.581 6.712 1.00 89.56 98 ILE A N 1
ATOM 782 C CA . ILE A 1 98 ? -3.078 -2.206 5.457 1.00 89.56 98 ILE A CA 1
ATOM 783 C C . ILE A 1 98 ? -2.868 -3.471 4.639 1.00 89.56 98 ILE A C 1
ATOM 785 O O . ILE A 1 98 ? -2.224 -4.411 5.101 1.00 89.56 98 ILE A O 1
ATOM 789 N N . LEU A 1 99 ? -3.392 -3.487 3.419 1.00 88.00 99 LEU A N 1
ATOM 790 C CA . LEU A 1 99 ? -3.277 -4.610 2.499 1.00 88.00 99 LEU A CA 1
ATOM 791 C C . LEU A 1 99 ? -2.396 -4.213 1.314 1.00 88.00 99 LEU A C 1
ATOM 793 O O . LEU A 1 99 ? -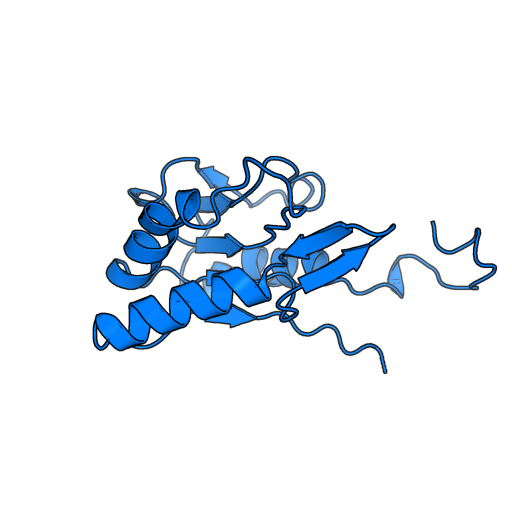2.783 -3.366 0.514 1.00 88.00 99 LEU A O 1
ATOM 797 N N . GLY A 1 100 ? -1.207 -4.799 1.212 1.00 84.69 100 GLY A N 1
ATOM 798 C CA . GLY A 1 100 ? -0.256 -4.538 0.134 1.00 84.69 100 GLY A CA 1
ATOM 799 C C . GLY A 1 100 ? -0.353 -5.573 -0.981 1.00 84.69 100 GLY A C 1
ATOM 800 O O . GLY A 1 100 ? -0.257 -6.771 -0.720 1.00 84.69 100 GLY A O 1
ATOM 801 N N . ALA A 1 101 ? -0.497 -5.126 -2.229 1.00 76.56 101 ALA A N 1
ATOM 802 C CA . ALA A 1 101 ? -0.648 -6.017 -3.385 1.00 76.56 101 ALA A CA 1
ATOM 803 C C . ALA A 1 101 ? 0.663 -6.659 -3.872 1.00 76.56 101 ALA A C 1
ATOM 805 O O . ALA A 1 101 ? 0.640 -7.470 -4.789 1.00 76.56 101 ALA A O 1
ATOM 806 N N . CYS A 1 102 ? 1.815 -6.298 -3.317 1.00 81.00 102 CYS A N 1
ATOM 807 C CA . CYS A 1 102 ? 3.091 -6.898 -3.691 1.00 81.00 102 CYS A CA 1
ATOM 808 C C . CYS A 1 102 ? 4.135 -6.610 -2.600 1.00 81.00 102 CYS A C 1
ATOM 810 O O . CYS A 1 102 ? 4.161 -5.486 -2.095 1.00 81.00 102 CYS A O 1
ATOM 812 N N . PRO A 1 103 ? 4.990 -7.576 -2.220 1.00 84.75 103 PRO A N 1
ATOM 813 C CA . PRO A 1 103 ? 6.055 -7.347 -1.247 1.00 84.75 103 PRO A CA 1
ATOM 814 C C . PRO A 1 103 ? 7.291 -6.672 -1.863 1.00 84.75 103 PRO A C 1
ATOM 816 O O . PRO A 1 103 ? 8.179 -6.249 -1.126 1.00 84.75 103 PRO A O 1
ATOM 819 N N . ASP A 1 104 ? 7.376 -6.579 -3.192 1.00 88.12 104 ASP A N 1
ATOM 820 C CA . ASP A 1 104 ? 8.550 -6.035 -3.867 1.00 88.12 104 ASP A CA 1
ATOM 821 C C . ASP A 1 104 ? 8.701 -4.548 -3.552 1.00 88.12 104 ASP A C 1
ATOM 823 O O . ASP A 1 104 ? 7.746 -3.770 -3.623 1.00 88.12 104 ASP A O 1
ATOM 827 N N . ILE A 1 105 ? 9.926 -4.140 -3.221 1.00 91.56 105 ILE A N 1
ATOM 828 C CA . ILE A 1 105 ? 10.265 -2.729 -2.998 1.00 91.56 105 ILE A CA 1
ATOM 829 C C . ILE A 1 105 ? 10.240 -1.970 -4.328 1.00 91.56 105 ILE A C 1
ATOM 831 O O . ILE A 1 105 ? 9.756 -0.842 -4.409 1.00 91.56 105 ILE A O 1
ATOM 835 N N . GLY A 1 106 ? 10.695 -2.609 -5.399 1.00 91.69 106 GLY A N 1
ATOM 836 C CA . GLY A 1 106 ? 10.616 -2.048 -6.732 1.00 91.69 106 GLY A CA 1
ATOM 837 C C . GLY A 1 106 ? 11.184 -2.977 -7.787 1.00 91.69 106 GLY A C 1
ATOM 838 O O . GLY A 1 106 ? 11.835 -3.976 -7.477 1.00 91.69 106 GLY A O 1
ATOM 839 N N . ILE A 1 107 ? 10.938 -2.626 -9.043 1.00 92.00 107 ILE A N 1
ATOM 840 C CA . ILE A 1 107 ? 11.352 -3.391 -10.218 1.00 92.00 107 ILE A CA 1
ATOM 841 C C . ILE A 1 107 ? 11.932 -2.457 -11.280 1.00 92.00 107 ILE A C 1
ATOM 843 O O . ILE A 1 107 ? 11.519 -1.307 -11.409 1.00 92.00 107 ILE A O 1
ATOM 847 N N . MET A 1 108 ? 12.875 -2.951 -12.082 1.00 93.19 108 MET A N 1
ATOM 848 C CA . MET A 1 108 ? 13.303 -2.245 -13.292 1.00 93.19 108 MET A CA 1
ATOM 849 C C . MET A 1 108 ? 12.353 -2.586 -14.438 1.00 93.19 108 MET A C 1
ATOM 851 O O . MET A 1 108 ? 12.282 -3.740 -14.859 1.00 93.19 108 MET A O 1
ATOM 855 N N . GLN A 1 109 ? 11.664 -1.585 -14.982 1.00 86.38 109 GLN A N 1
ATOM 856 C CA . GLN A 1 109 ? 10.770 -1.744 -16.124 1.00 86.38 109 GLN A CA 1
ATOM 857 C C . GLN A 1 109 ? 11.151 -0.765 -17.232 1.00 86.38 109 GLN A C 1
ATOM 859 O O . GLN A 1 109 ? 11.127 0.444 -17.047 1.00 86.38 109 GLN A O 1
ATOM 864 N N . GLN A 1 110 ? 11.516 -1.297 -18.405 1.00 89.69 110 GLN A N 1
ATOM 865 C CA . GLN A 1 110 ? 11.843 -0.497 -19.599 1.00 89.69 110 GLN A CA 1
ATOM 866 C C . GLN A 1 110 ? 12.894 0.609 -19.349 1.00 89.69 110 GLN A C 1
ATOM 868 O O . GLN A 1 110 ? 12.851 1.671 -19.959 1.00 89.69 110 GLN A O 1
ATOM 873 N N . GLY A 1 111 ? 13.857 0.355 -18.456 1.00 91.44 111 GLY A N 1
ATOM 874 C CA . GLY A 1 111 ? 14.917 1.311 -18.112 1.00 91.44 111 GLY A CA 1
ATOM 875 C C . GLY A 1 111 ? 14.544 2.333 -17.034 1.00 91.44 111 GLY A C 1
ATOM 876 O O . GLY A 1 111 ? 15.391 3.142 -16.668 1.00 91.44 111 GLY A O 1
ATOM 877 N N . VAL A 1 112 ? 13.329 2.269 -16.486 1.00 93.38 112 VAL A N 1
ATOM 878 C CA . VAL A 1 112 ? 12.872 3.101 -15.368 1.00 93.38 112 VAL A CA 1
ATOM 879 C C . VAL A 1 112 ? 12.727 2.234 -14.120 1.00 93.38 112 VAL A C 1
ATOM 881 O O . VAL A 1 112 ? 12.229 1.109 -14.186 1.00 93.38 112 VAL A O 1
ATOM 884 N N . TYR A 1 113 ? 13.198 2.736 -12.978 1.00 94.56 113 TYR A N 1
ATOM 885 C CA . TYR A 1 113 ? 12.957 2.085 -11.694 1.00 94.56 113 TYR A CA 1
ATOM 886 C C . TYR A 1 113 ? 11.533 2.399 -11.240 1.00 94.56 113 TYR A C 1
ATOM 888 O O . TYR A 1 113 ? 11.164 3.565 -11.140 1.00 94.56 113 TYR A O 1
ATOM 896 N N . ARG A 1 114 ? 10.741 1.370 -10.961 1.00 92.00 114 ARG A N 1
ATOM 897 C CA . ARG A 1 114 ? 9.382 1.486 -10.439 1.00 92.00 114 ARG A CA 1
ATOM 898 C C . ARG A 1 114 ? 9.382 1.103 -8.971 1.00 92.00 114 ARG A C 1
ATOM 900 O O . ARG A 1 114 ? 9.707 -0.037 -8.650 1.00 92.00 114 ARG A O 1
ATOM 907 N N . TYR A 1 115 ? 8.983 2.021 -8.101 1.00 91.31 115 TYR A N 1
ATOM 908 C CA . TYR A 1 115 ? 8.670 1.705 -6.710 1.00 91.31 115 TYR A CA 1
ATOM 909 C C . TYR A 1 115 ? 7.359 0.937 -6.659 1.00 91.31 115 TYR A C 1
ATOM 911 O O . TYR A 1 115 ? 6.411 1.282 -7.362 1.00 91.31 115 TYR A O 1
ATOM 919 N N . CYS A 1 116 ? 7.311 -0.095 -5.829 1.00 89.94 116 CYS A N 1
ATOM 920 C CA . CYS A 1 116 ? 6.167 -0.984 -5.683 1.00 89.94 116 CYS A CA 1
ATOM 921 C C . CYS A 1 116 ? 5.615 -0.926 -4.255 1.00 89.94 116 CYS A C 1
ATOM 923 O O . CYS A 1 116 ? 6.123 -0.214 -3.386 1.00 89.94 116 CYS A O 1
ATOM 925 N N . ALA A 1 117 ? 4.556 -1.694 -4.010 1.00 88.06 117 ALA A N 1
ATOM 926 C CA . ALA A 1 117 ? 3.852 -1.711 -2.738 1.00 88.06 117 ALA A CA 1
ATOM 927 C C . ALA A 1 117 ? 4.761 -2.024 -1.527 1.00 88.06 117 ALA A C 1
ATOM 929 O O . ALA A 1 117 ? 4.577 -1.445 -0.454 1.00 88.06 117 ALA A O 1
ATOM 930 N N . GLY A 1 118 ? 5.791 -2.855 -1.707 1.00 89.62 118 GLY A N 1
ATOM 931 C CA . GLY A 1 118 ? 6.763 -3.179 -0.665 1.00 89.62 118 GLY A CA 1
ATOM 932 C C . GLY A 1 118 ? 7.559 -1.970 -0.170 1.00 89.62 118 GLY A C 1
ATOM 933 O O . GLY A 1 118 ? 7.839 -1.872 1.020 1.00 89.62 118 GLY A O 1
ATOM 934 N N . TYR A 1 119 ? 7.860 -0.994 -1.033 1.00 92.00 119 TYR A N 1
ATOM 935 C CA . TYR A 1 119 ? 8.577 0.215 -0.615 1.00 92.00 119 TYR A CA 1
ATOM 936 C C . TYR A 1 119 ? 7.760 1.021 0.398 1.00 92.00 119 TYR A C 1
ATOM 938 O O . TYR A 1 119 ? 8.264 1.433 1.441 1.00 92.00 119 TYR A O 1
ATOM 946 N N . PHE A 1 120 ? 6.472 1.214 0.124 1.00 90.00 120 PHE A N 1
ATOM 947 C CA . PHE A 1 120 ? 5.588 1.963 1.016 1.00 90.00 120 PHE A CA 1
ATOM 948 C C . PHE A 1 120 ? 5.222 1.166 2.268 1.00 90.00 120 PHE A C 1
ATOM 950 O O . PHE A 1 120 ? 5.025 1.751 3.330 1.00 90.00 120 PHE A O 1
ATOM 957 N N . ALA A 1 121 ? 5.184 -0.161 2.169 1.00 89.19 121 ALA A N 1
ATOM 958 C CA . ALA A 1 121 ? 5.056 -1.042 3.319 1.00 89.19 121 ALA A CA 1
ATOM 959 C C . ALA A 1 121 ? 6.235 -0.895 4.300 1.00 89.19 121 ALA A C 1
ATOM 961 O O . ALA A 1 121 ? 6.014 -0.799 5.506 1.00 89.19 121 ALA A O 1
ATOM 962 N N . GLU A 1 122 ? 7.467 -0.755 3.804 1.00 90.50 122 GLU A N 1
ATOM 963 C CA . GLU A 1 122 ? 8.620 -0.429 4.654 1.00 90.50 122 GLU A CA 1
ATOM 964 C C . GLU A 1 122 ? 8.472 0.949 5.321 1.00 90.50 122 GLU A C 1
ATOM 966 O O . GLU A 1 122 ? 8.795 1.104 6.499 1.00 90.50 122 GLU A O 1
ATOM 971 N N . LYS A 1 123 ? 7.902 1.950 4.633 1.00 90.56 123 LYS A N 1
ATOM 972 C CA . LYS A 1 123 ? 7.605 3.251 5.265 1.00 90.56 123 LYS A CA 1
ATOM 973 C C . LYS A 1 123 ? 6.576 3.120 6.391 1.00 90.56 123 LYS A C 1
ATOM 975 O O . LYS A 1 123 ? 6.742 3.720 7.449 1.00 90.56 123 LYS A O 1
ATOM 980 N N . VAL A 1 124 ? 5.523 2.326 6.192 1.00 88.19 124 VAL A N 1
ATOM 981 C CA . VAL A 1 124 ? 4.521 2.026 7.231 1.00 88.19 124 VAL A CA 1
ATOM 982 C C . VAL A 1 124 ? 5.180 1.396 8.454 1.00 88.19 124 VAL A C 1
ATOM 984 O O . VAL A 1 124 ? 4.909 1.814 9.580 1.00 88.19 124 VAL A O 1
ATOM 987 N N . LYS A 1 125 ? 6.071 0.427 8.236 1.00 87.31 125 LYS A N 1
ATOM 988 C CA . LYS A 1 125 ? 6.843 -0.218 9.297 1.00 87.31 125 LYS A CA 1
ATOM 989 C C . LYS A 1 125 ? 7.706 0.780 10.067 1.00 87.31 125 LYS A C 1
ATOM 991 O O . LYS A 1 125 ? 7.619 0.834 11.290 1.00 87.31 125 LYS A O 1
ATOM 996 N N . GLN A 1 126 ? 8.446 1.638 9.366 1.00 88.88 126 GLN A N 1
ATOM 997 C CA . GLN A 1 126 ? 9.243 2.703 9.988 1.00 88.88 126 GLN A CA 1
ATOM 998 C C . GLN A 1 126 ? 8.380 3.644 10.844 1.00 88.88 126 GLN A C 1
ATOM 1000 O O . GLN A 1 126 ? 8.786 4.044 11.937 1.00 88.88 126 GLN A O 1
ATOM 1005 N N . TRP A 1 127 ? 7.165 3.971 10.390 1.00 86.19 127 TRP A N 1
ATOM 1006 C CA . TRP A 1 127 ? 6.200 4.726 11.192 1.00 86.19 127 TRP A CA 1
ATOM 1007 C C . TRP A 1 127 ? 5.734 3.955 12.430 1.00 86.19 127 TRP A C 1
ATOM 1009 O O . TRP A 1 127 ? 5.673 4.536 13.512 1.00 86.19 127 TRP A O 1
ATOM 1019 N N . GLY A 1 128 ? 5.441 2.660 12.297 1.00 82.25 128 GLY A N 1
ATOM 1020 C CA . GLY A 1 128 ? 5.093 1.787 13.419 1.00 82.25 128 GLY A CA 1
ATOM 1021 C C . GLY A 1 128 ? 6.192 1.745 14.484 1.00 82.25 128 GLY A C 1
ATOM 1022 O O . GLY A 1 128 ? 5.923 2.009 15.656 1.00 82.25 128 GLY A O 1
ATOM 1023 N N . GLU A 1 129 ? 7.441 1.521 14.070 1.00 84.75 129 GLU A N 1
ATOM 1024 C CA . GLU A 1 129 ? 8.619 1.511 14.946 1.00 84.75 129 GLU A CA 1
ATOM 1025 C C . GLU A 1 129 ? 8.807 2.858 15.657 1.00 84.75 129 GLU A C 1
ATOM 1027 O O . GLU A 1 129 ? 8.923 2.911 16.885 1.00 84.75 129 GLU A O 1
ATOM 1032 N N . ARG A 1 130 ? 8.751 3.966 14.906 1.00 84.88 130 ARG A N 1
ATOM 1033 C CA . ARG A 1 130 ? 8.877 5.328 15.448 1.00 84.88 130 ARG A CA 1
ATOM 1034 C C . ARG A 1 130 ? 7.790 5.657 16.473 1.00 84.88 130 ARG A C 1
ATOM 1036 O O . ARG A 1 130 ? 8.054 6.387 17.427 1.00 84.88 130 ARG A O 1
ATOM 1043 N N . LEU A 1 131 ? 6.580 5.136 16.283 1.00 79.19 131 LEU A N 1
ATOM 1044 C CA . LEU A 1 131 ? 5.436 5.359 17.169 1.00 79.19 131 LEU A CA 1
ATOM 1045 C C . LEU A 1 131 ? 5.311 4.298 18.275 1.00 79.19 131 LEU A C 1
ATOM 1047 O O . LEU A 1 131 ? 4.390 4.381 19.086 1.00 79.19 131 LEU A O 1
ATOM 1051 N N . SER A 1 132 ? 6.225 3.318 18.334 1.00 82.38 132 SER A N 1
ATOM 1052 C CA . SER A 1 132 ? 6.146 2.163 19.243 1.00 82.38 132 SER A CA 1
ATOM 1053 C C . SER A 1 132 ? 4.812 1.404 19.132 1.00 82.38 132 SER A C 1
ATOM 1055 O O . SER A 1 132 ? 4.233 0.969 20.130 1.00 82.38 132 SER A O 1
ATOM 1057 N N . MET A 1 133 ? 4.301 1.266 17.908 1.00 75.75 133 MET A N 1
ATOM 1058 C CA . MET A 1 133 ? 3.053 0.574 17.585 1.00 75.75 133 MET A CA 1
ATOM 1059 C C . MET A 1 133 ? 3.334 -0.743 16.857 1.00 75.75 133 MET A C 1
ATOM 1061 O O . MET A 1 133 ? 4.275 -0.842 16.077 1.00 75.75 133 MET A O 1
ATOM 1065 N N . GLN A 1 134 ? 2.492 -1.754 17.085 1.00 71.62 134 GLN A N 1
ATOM 1066 C CA . GLN A 1 134 ? 2.495 -2.956 16.249 1.00 71.62 134 GLN A CA 1
ATOM 1067 C C . GLN A 1 134 ? 2.010 -2.629 14.835 1.00 71.62 134 GLN A C 1
ATOM 1069 O O . GLN A 1 134 ? 1.063 -1.857 14.654 1.00 71.62 134 GLN A O 1
ATOM 1074 N N . GLU A 1 135 ? 2.654 -3.250 13.852 1.00 68.19 135 GLU A N 1
ATOM 1075 C CA . GLU A 1 135 ? 2.283 -3.161 12.445 1.00 68.19 135 GLU A CA 1
ATOM 1076 C C . GLU A 1 135 ? 0.907 -3.800 12.208 1.00 68.19 135 GLU A C 1
ATOM 1078 O O . GLU A 1 135 ? 0.635 -4.906 12.672 1.00 68.19 135 GLU A O 1
ATOM 1083 N N . ASN A 1 136 ? 0.051 -3.118 11.442 1.00 78.94 136 ASN A N 1
ATOM 1084 C CA . ASN A 1 136 ? -1.229 -3.656 10.962 1.00 78.94 136 ASN A CA 1
ATOM 1085 C C . ASN A 1 136 ? -1.150 -3.917 9.453 1.00 78.94 136 ASN A C 1
ATOM 1087 O O . ASN A 1 136 ? -2.054 -3.560 8.705 1.00 78.94 136 ASN A O 1
ATOM 1091 N N . LEU A 1 137 ? -0.023 -4.466 8.999 1.00 81.44 137 LEU A N 1
ATOM 1092 C CA . LEU A 1 137 ? 0.324 -4.630 7.592 1.00 81.44 137 LEU A CA 1
ATOM 1093 C C . LEU A 1 137 ? 0.233 -6.100 7.172 1.00 81.44 137 LEU A C 1
ATOM 1095 O O . LEU A 1 137 ? 0.785 -6.982 7.824 1.00 81.44 137 LEU A O 1
ATOM 1099 N N . ILE A 1 138 ? -0.423 -6.347 6.040 1.00 81.81 138 ILE A N 1
ATOM 1100 C CA . ILE A 1 138 ? -0.485 -7.645 5.374 1.00 81.81 138 ILE A CA 1
ATOM 1101 C C . ILE A 1 138 ? 0.030 -7.464 3.948 1.00 81.81 138 ILE A C 1
ATOM 1103 O O . ILE A 1 138 ? -0.598 -6.789 3.133 1.00 81.81 138 ILE A O 1
ATOM 1107 N N . LEU A 1 139 ? 1.170 -8.083 3.644 1.00 78.12 139 LEU A N 1
ATOM 1108 C CA . LEU A 1 139 ? 1.719 -8.147 2.291 1.00 78.12 139 LEU A CA 1
ATOM 1109 C C . LEU A 1 139 ? 1.283 -9.440 1.606 1.00 78.12 139 LEU A C 1
ATOM 1111 O O . LEU A 1 139 ? 1.436 -10.533 2.153 1.00 78.12 139 LEU A O 1
ATOM 1115 N N . LEU A 1 140 ? 0.740 -9.308 0.398 1.00 75.50 140 LEU A N 1
ATOM 1116 C CA . LEU A 1 140 ? 0.297 -10.442 -0.398 1.00 75.50 140 LEU A CA 1
ATOM 1117 C C . LEU A 1 140 ? 1.456 -11.008 -1.209 1.00 75.50 140 LEU A C 1
ATOM 1119 O O . LEU A 1 140 ? 1.925 -10.395 -2.165 1.00 75.50 140 LEU A O 1
ATOM 1123 N N . TYR A 1 141 ? 1.882 -12.211 -0.842 1.00 64.69 141 TYR A N 1
ATOM 1124 C CA . TYR A 1 141 ? 2.832 -12.994 -1.617 1.00 64.69 141 TYR A CA 1
ATOM 1125 C C . TYR A 1 141 ? 2.073 -13.789 -2.675 1.00 64.69 141 TYR A C 1
ATOM 1127 O O . TYR A 1 141 ? 1.191 -14.585 -2.351 1.00 64.69 141 TYR A O 1
ATOM 1135 N N . THR A 1 142 ? 2.436 -13.606 -3.941 1.00 53.62 142 THR A N 1
ATOM 1136 C CA . THR A 1 142 ? 2.118 -14.601 -4.966 1.00 53.62 142 THR A CA 1
ATOM 1137 C C . THR A 1 142 ? 3.357 -15.469 -5.116 1.00 53.62 142 THR A C 1
ATOM 1139 O O . THR A 1 142 ? 4.409 -14.998 -5.540 1.00 53.62 142 THR A O 1
ATOM 1142 N N . ASN A 1 143 ? 3.27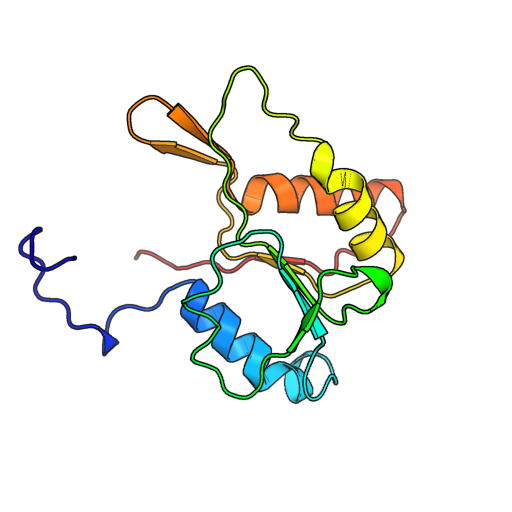7 -16.723 -4.668 1.00 36.50 143 ASN A N 1
ATOM 1143 C CA . ASN A 1 143 ? 4.334 -17.685 -4.955 1.00 36.50 143 ASN A CA 1
ATOM 1144 C C . ASN A 1 143 ? 4.290 -17.956 -6.455 1.00 36.50 143 ASN A C 1
ATOM 1146 O O . ASN A 1 143 ? 3.379 -18.626 -6.937 1.00 36.50 143 ASN A O 1
ATOM 1150 N N . VAL A 1 144 ? 5.268 -17.432 -7.185 1.00 36.78 144 VAL A N 1
ATOM 1151 C CA . VAL A 1 144 ? 5.586 -17.927 -8.521 1.00 36.78 144 VAL A CA 1
ATOM 1152 C C . VAL A 1 144 ? 6.560 -19.081 -8.298 1.00 36.78 144 VAL A C 1
ATOM 1154 O O . VAL A 1 144 ? 7.769 -18.878 -8.218 1.00 36.78 144 VAL A O 1
ATOM 1157 N N . SER A 1 145 ? 6.009 -20.267 -8.034 1.00 29.17 145 SER A N 1
ATOM 1158 C CA . SER A 1 145 ? 6.757 -21.529 -7.989 1.00 29.17 145 SER A CA 1
ATOM 1159 C C . SER A 1 145 ? 6.853 -22.142 -9.375 1.00 29.17 145 SER A C 1
ATOM 1161 O O . SER A 1 145 ? 5.774 -22.241 -10.004 1.00 29.17 145 SER A O 1
#

Secondary structure (DSSP, 8-state):
--GGGT----GGG---HHHHHHHHHHTHHHHHS-SS-EEEESSS--TTTTT-TT-EEES-GGG-SEEEE---EE--TT--TTTTHHHHHHHHHHT--EEES---SEEEETTEEEE-HHHHHHHHHHHHHHTT----EEE------

Sequence (145 aa):
MLQSWHLAVNEEQIITAGSVAAHMIVNSANLWGVRYPFIYHLLEDINYLMDAEQIMLTTNIHKADLLLLTLYCDQTADLDLNQWDPVLETASIRKIPILGACPDIGIMQQGVYRYCAGYFAEKVKQWGERLSMQENLILLYTNVS

Organism: NCBI:txid247481

Foldseek 3Di:
DCVVVVDPDDPVRDDFLLNVVLVCQCCCCVVPVDQLWAEEEPDDDCPSNVVRPRHHYDVDLVRGLEYEQFDKDWDDPPDDPCPCVVSLLSCLVVVRQYEFRALDQWDQDPNIIMGGSNVVLVVSVVSCVVVVHDRNYDYDDDPPD